Protein AF-A0A8D2J7S4-F1 (afdb_monomer_lite)

Radius of gyration: 33.05 Å; chains: 1; bounding box: 57×60×82 Å

pLDDT: mean 80.5, std 10.07, range [47.41, 94.69]

Secondary structure (DSSP, 8-state):
--TTHHHH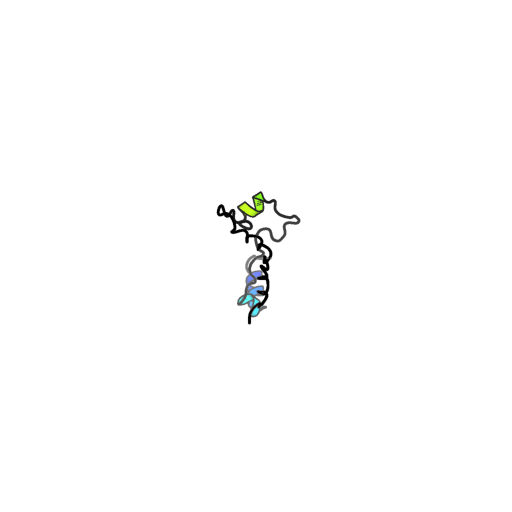HHHHH-HHHHH-PPPPPPTTTT-SSPPPHHHHHHTTSS----S---PPPPPPP-----PPPP-----

Sequence (75 aa):
FPEGERERKIATCSRHRSRYAPPDTPDNFWEVGFPSTQMCVERGYIKEDLSPCPRPKRRQPYNVMFSPKGKEQKT

Organism: Varanus komodoensis (NCBI:txid61221)

InterPro domains:
  IPR013882 DNA endonuclease activator Ctp1, C-terminal [PF08573] (9-38)
  IPR033316 DNA endonuclease RBBP8-like [PTHR15107] (6-40)

Foldseek 3Di:
DPPVPVVVCVCVVDPCCVVDPDDPDDPPNPPPDDDDPVVCVVVVVDDPDPDPDPDPPDDDPDDPPDDPDPPDDDD

Structure (mmCIF, N/CA/C/O backbone):
data_AF-A0A8D2J7S4-F1
#
_entry.id   AF-A0A8D2J7S4-F1
#
loop_
_atom_site.group_PDB
_atom_site.id
_atom_site.type_symbol
_atom_site.label_atom_id
_atom_site.label_alt_id
_atom_site.label_comp_id
_atom_site.label_asym_id
_atom_site.label_entity_id
_atom_site.label_seq_id
_atom_site.pdbx_PDB_ins_code
_atom_site.Cartn_x
_atom_site.Cartn_y
_atom_site.Cartn_z
_atom_site.occupancy
_atom_site.B_iso_or_equiv
_atom_site.auth_seq_id
_atom_site.auth_comp_id
_atom_site.auth_asym_id
_atom_site.auth_atom_id
_atom_site.pdbx_PDB_model_num
ATOM 1 N N . PHE A 1 1 ? 22.507 9.618 -22.285 1.00 55.59 1 PHE A N 1
ATOM 2 C CA . PHE A 1 1 ? 22.779 8.261 -22.801 1.00 55.59 1 PHE A CA 1
ATOM 3 C C . PHE A 1 1 ? 21.701 7.931 -23.818 1.00 55.59 1 PHE A C 1
ATOM 5 O O . PHE A 1 1 ? 20.549 8.188 -23.496 1.00 55.59 1 PHE A O 1
ATOM 12 N N . PRO A 1 2 ? 22.036 7.449 -25.024 1.00 71.75 2 PRO A N 1
ATOM 13 C CA . PRO A 1 2 ? 21.033 7.063 -26.016 1.00 71.75 2 PRO A CA 1
ATOM 14 C C . PRO A 1 2 ? 20.125 5.951 -25.464 1.00 71.75 2 PRO A C 1
ATOM 16 O O . PRO A 1 2 ? 20.604 5.002 -24.839 1.00 71.75 2 PRO A O 1
ATOM 19 N N . GLU A 1 3 ? 18.817 6.092 -25.680 1.00 59.78 3 GLU A N 1
ATOM 20 C CA . GLU A 1 3 ? 17.748 5.449 -24.895 1.00 59.78 3 GLU A CA 1
ATOM 21 C C . GLU A 1 3 ? 17.589 3.925 -25.092 1.00 59.78 3 GLU A C 1
ATOM 23 O O . GLU A 1 3 ? 16.771 3.308 -24.432 1.00 59.78 3 GLU A O 1
ATOM 28 N N . GLY A 1 4 ? 18.402 3.270 -25.929 1.00 71.19 4 GLY A N 1
ATOM 29 C CA . GLY A 1 4 ? 18.336 1.812 -26.152 1.00 71.19 4 GLY A CA 1
ATOM 30 C C . GLY A 1 4 ? 19.599 1.032 -25.777 1.00 71.19 4 GLY A C 1
ATOM 31 O O . GLY A 1 4 ? 19.587 -0.196 -25.688 1.00 71.19 4 GLY A O 1
ATOM 32 N N . GLU A 1 5 ? 20.725 1.712 -25.555 1.00 77.25 5 GLU A N 1
ATOM 33 C CA . GLU A 1 5 ? 22.004 1.030 -25.316 1.00 77.25 5 GLU A CA 1
ATOM 34 C C . GLU A 1 5 ? 22.123 0.518 -23.870 1.00 77.25 5 GLU A C 1
ATOM 36 O O . GLU A 1 5 ? 22.791 -0.486 -23.607 1.00 77.25 5 GLU A O 1
ATOM 41 N N . ARG A 1 6 ? 21.437 1.185 -22.929 1.00 74.44 6 ARG A N 1
ATOM 42 C CA . ARG A 1 6 ? 21.368 0.800 -21.513 1.00 74.44 6 ARG A CA 1
ATOM 43 C C . ARG A 1 6 ? 20.627 -0.527 -21.335 1.00 74.44 6 ARG A C 1
ATOM 45 O O . ARG A 1 6 ? 21.191 -1.429 -20.717 1.00 74.44 6 ARG A O 1
ATOM 52 N N . GLU A 1 7 ? 19.436 -0.670 -21.920 1.00 76.19 7 GLU A N 1
ATOM 53 C CA . GLU A 1 7 ? 18.646 -1.912 -21.893 1.00 76.19 7 GLU A CA 1
ATOM 54 C C . GLU A 1 7 ? 19.466 -3.104 -22.394 1.00 76.19 7 GLU A C 1
ATOM 56 O O . GLU A 1 7 ? 19.568 -4.136 -21.727 1.00 76.19 7 GLU A O 1
ATOM 61 N N . ARG A 1 8 ? 20.125 -2.941 -23.551 1.00 77.94 8 ARG A N 1
ATOM 62 C CA . ARG A 1 8 ? 20.927 -4.008 -24.165 1.00 77.94 8 ARG A CA 1
ATOM 63 C C . ARG A 1 8 ? 22.100 -4.426 -23.285 1.00 77.94 8 ARG A C 1
ATOM 65 O O . ARG A 1 8 ? 22.364 -5.623 -23.157 1.00 77.94 8 ARG A O 1
ATOM 72 N N . LYS A 1 9 ? 22.788 -3.467 -22.657 1.00 77.00 9 LYS A N 1
ATOM 73 C CA . LYS A 1 9 ? 23.885 -3.754 -21.721 1.00 77.00 9 LYS A CA 1
ATOM 74 C C . LYS A 1 9 ? 23.373 -4.492 -20.480 1.00 77.00 9 LYS A C 1
ATOM 76 O O . LYS A 1 9 ? 23.937 -5.523 -20.134 1.00 77.00 9 LYS A O 1
ATOM 81 N N . ILE A 1 10 ? 22.266 -4.058 -19.871 1.00 71.44 10 ILE A N 1
ATOM 82 C CA . ILE A 1 10 ? 21.679 -4.720 -18.689 1.00 71.44 10 ILE A CA 1
ATOM 83 C C . ILE A 1 10 ? 21.260 -6.164 -19.005 1.00 71.44 10 ILE A C 1
ATOM 85 O O . ILE A 1 10 ? 21.599 -7.079 -18.249 1.00 71.44 10 ILE A O 1
ATOM 89 N N . ALA A 1 11 ? 20.590 -6.378 -20.140 1.00 72.88 11 ALA A N 1
ATOM 90 C CA . ALA A 1 11 ? 20.145 -7.700 -20.575 1.00 72.88 11 ALA A CA 1
ATOM 91 C C . ALA A 1 11 ? 21.315 -8.660 -20.865 1.00 72.88 11 ALA A C 1
ATOM 93 O O . ALA A 1 11 ? 21.225 -9.856 -20.584 1.00 72.88 11 ALA A O 1
ATOM 94 N N . THR A 1 12 ? 22.425 -8.138 -21.398 1.00 76.88 12 THR A N 1
ATOM 95 C CA . THR A 1 12 ? 23.608 -8.940 -21.752 1.00 76.88 12 THR A CA 1
ATOM 96 C C . THR A 1 12 ? 24.485 -9.241 -20.532 1.00 76.88 12 THR A C 1
ATOM 98 O O . THR A 1 12 ? 25.034 -10.336 -20.422 1.00 76.88 12 THR A O 1
ATOM 101 N N . CYS A 1 13 ? 24.607 -8.298 -19.593 1.00 76.38 13 CYS A N 1
ATOM 102 C CA . CYS A 1 13 ? 25.519 -8.410 -18.453 1.00 76.38 13 CYS A CA 1
ATOM 103 C C . CYS A 1 13 ? 25.060 -9.401 -17.371 1.00 76.38 13 CYS A C 1
ATOM 105 O O . CYS A 1 13 ? 25.904 -9.976 -16.689 1.00 76.38 13 CYS A O 1
ATOM 107 N N . SER A 1 14 ? 23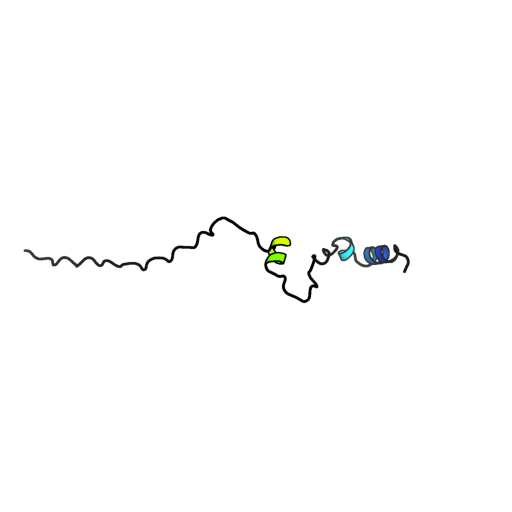.753 -9.617 -17.177 1.00 77.06 14 SER A N 1
ATOM 108 C CA . SER A 1 14 ? 23.253 -10.509 -16.122 1.00 77.06 14 SER A CA 1
ATOM 109 C C . SER A 1 14 ? 22.214 -11.491 -16.650 1.00 77.06 14 SER A C 1
ATOM 111 O O . SER A 1 14 ? 21.058 -11.144 -16.885 1.00 77.06 14 SER A O 1
ATOM 113 N N . ARG A 1 15 ? 22.615 -12.764 -16.745 1.00 80.25 15 ARG A N 1
ATOM 114 C CA . ARG A 1 15 ? 21.729 -13.884 -17.112 1.00 80.25 15 ARG A CA 1
ATOM 115 C C . ARG A 1 15 ? 20.545 -14.068 -16.160 1.00 80.25 15 ARG A C 1
ATOM 117 O O . ARG A 1 15 ? 19.533 -14.633 -16.560 1.00 80.25 15 ARG A O 1
ATOM 124 N N . HIS A 1 16 ? 20.687 -13.653 -14.902 1.00 84.12 16 HIS A N 1
ATOM 125 C CA . HIS A 1 16 ? 19.608 -13.739 -13.924 1.00 84.12 16 HIS A CA 1
ATOM 126 C C . HIS A 1 16 ? 18.598 -12.613 -14.136 1.00 84.12 16 HIS A C 1
ATOM 128 O O . HIS A 1 16 ? 17.419 -12.905 -14.280 1.00 84.12 16 HIS A O 1
ATOM 134 N N . ARG A 1 17 ? 19.053 -11.356 -14.264 1.00 79.06 17 ARG A N 1
ATOM 135 C CA . ARG A 1 17 ? 18.149 -10.214 -14.486 1.00 79.06 17 ARG A CA 1
ATOM 136 C C . ARG A 1 17 ? 17.418 -10.267 -15.828 1.00 79.06 17 ARG A C 1
ATOM 138 O O . ARG A 1 17 ? 16.307 -9.769 -15.911 1.00 79.06 17 ARG A O 1
ATOM 145 N N . SER A 1 18 ? 18.007 -10.882 -16.857 1.00 76.06 18 SER A N 1
ATOM 146 C CA . SER A 1 18 ? 17.330 -11.067 -18.149 1.00 76.06 18 SER A CA 1
ATOM 147 C C . SER A 1 18 ? 16.222 -12.121 -18.123 1.00 76.06 18 SER A C 1
ATOM 149 O O . SER A 1 18 ? 15.303 -12.052 -18.931 1.00 76.06 18 SER A O 1
ATOM 151 N N . ARG A 1 19 ? 16.301 -13.100 -17.212 1.00 82.50 19 ARG A N 1
ATOM 152 C CA . ARG A 1 19 ? 15.278 -14.147 -17.042 1.00 82.50 19 ARG A CA 1
ATOM 153 C C . ARG A 1 19 ? 14.266 -13.813 -15.953 1.00 82.50 19 ARG A C 1
ATOM 155 O O . ARG A 1 19 ? 13.118 -14.224 -16.044 1.00 82.50 19 ARG A O 1
ATOM 162 N N . TYR A 1 20 ? 14.709 -13.092 -14.934 1.00 85.50 20 TYR A N 1
ATOM 163 C CA . TYR A 1 20 ? 13.935 -12.725 -13.763 1.00 85.50 20 TYR A CA 1
ATOM 164 C C . TYR A 1 20 ? 14.106 -11.227 -13.551 1.00 85.50 20 TYR A C 1
ATOM 166 O O . TYR A 1 20 ? 15.005 -10.773 -12.835 1.00 85.50 20 TYR A O 1
ATOM 174 N N . ALA A 1 21 ? 13.258 -10.461 -14.234 1.00 83.06 21 ALA A N 1
ATOM 175 C CA . ALA A 1 21 ? 13.090 -9.058 -13.913 1.00 83.06 21 ALA A CA 1
ATOM 176 C C . ALA A 1 21 ? 12.464 -8.979 -12.511 1.00 83.06 21 ALA A C 1
ATOM 178 O O . ALA A 1 21 ? 11.473 -9.675 -12.259 1.00 83.06 21 ALA A O 1
ATOM 179 N N . PRO A 1 22 ? 13.041 -8.202 -11.577 1.00 85.75 22 PRO A N 1
ATOM 180 C CA . PRO A 1 22 ? 12.345 -7.928 -10.331 1.00 85.75 22 PRO A CA 1
ATOM 181 C C . PRO A 1 22 ? 11.005 -7.258 -10.666 1.00 85.75 22 PRO A C 1
ATOM 183 O O . PRO A 1 22 ? 10.952 -6.493 -11.633 1.00 85.75 22 PRO A O 1
ATOM 186 N N . PRO A 1 23 ? 9.933 -7.542 -9.909 1.00 88.06 23 PRO A N 1
ATOM 187 C CA . PRO A 1 23 ? 8.709 -6.776 -10.059 1.00 88.06 23 PRO A CA 1
ATOM 188 C C . PRO A 1 23 ? 9.022 -5.304 -9.805 1.00 88.06 23 PRO A C 1
ATOM 190 O O . PRO A 1 23 ? 9.907 -4.975 -9.004 1.00 88.06 23 PRO A O 1
ATOM 193 N N . ASP A 1 24 ? 8.293 -4.434 -10.488 1.00 88.62 24 ASP A N 1
ATOM 194 C CA . ASP A 1 24 ? 8.408 -3.009 -10.236 1.00 88.62 24 ASP A CA 1
ATOM 195 C C . ASP A 1 24 ? 8.074 -2.695 -8.778 1.00 88.62 24 ASP A C 1
ATOM 197 O O . ASP A 1 24 ? 7.373 -3.442 -8.083 1.00 88.62 24 ASP A O 1
ATOM 201 N N . THR A 1 25 ? 8.614 -1.577 -8.297 1.00 91.00 25 THR A N 1
ATOM 202 C CA . THR A 1 25 ? 8.262 -1.067 -6.975 1.00 91.00 25 THR A CA 1
ATOM 203 C C . THR A 1 25 ? 6.748 -0.862 -6.918 1.00 91.00 25 THR A C 1
ATOM 205 O O . THR A 1 25 ? 6.238 -0.121 -7.759 1.00 91.00 25 THR A O 1
ATOM 208 N N . PRO A 1 26 ? 6.035 -1.483 -5.960 1.00 90.62 26 PRO A N 1
ATOM 209 C CA . PRO A 1 26 ? 4.592 -1.327 -5.852 1.00 90.62 26 PRO A CA 1
ATOM 210 C C . PRO A 1 26 ? 4.189 0.138 -5.695 1.00 90.62 26 PRO A C 1
ATOM 212 O O . PRO A 1 26 ? 4.928 0.936 -5.106 1.00 90.62 26 PRO A O 1
ATOM 215 N N . ASP A 1 27 ? 2.987 0.466 -6.162 1.00 89.00 27 ASP A N 1
ATOM 216 C CA . ASP A 1 27 ? 2.431 1.804 -6.003 1.00 89.00 27 ASP A CA 1
ATOM 217 C C . ASP A 1 27 ? 2.460 2.227 -4.532 1.00 89.00 27 ASP A C 1
ATOM 219 O O . ASP A 1 27 ? 2.086 1.468 -3.633 1.00 89.00 27 ASP A O 1
ATOM 223 N N . ASN A 1 28 ? 2.881 3.471 -4.296 1.00 90.06 28 ASN A N 1
ATOM 224 C CA . ASN A 1 28 ? 2.929 4.109 -2.979 1.00 90.06 28 ASN A CA 1
ATOM 225 C C . ASN A 1 28 ? 3.960 3.527 -1.989 1.00 90.06 28 ASN A C 1
ATOM 227 O O . ASN A 1 28 ? 3.991 3.942 -0.833 1.00 90.06 28 ASN A O 1
ATOM 231 N N . PHE A 1 29 ? 4.838 2.610 -2.417 1.00 89.06 29 PHE A N 1
ATOM 232 C CA . PHE A 1 29 ? 5.831 1.979 -1.533 1.00 89.06 29 PHE A CA 1
ATOM 233 C C . PHE A 1 29 ? 6.793 2.981 -0.865 1.00 89.06 29 PHE A C 1
ATOM 235 O O . PHE A 1 29 ? 7.226 2.764 0.263 1.00 89.06 29 PHE A O 1
ATOM 242 N N . TRP A 1 30 ? 7.113 4.086 -1.547 1.00 92.25 30 TRP A N 1
ATOM 243 C CA . TRP A 1 30 ? 8.025 5.129 -1.056 1.00 92.25 30 TRP A CA 1
ATOM 244 C C . TRP A 1 30 ? 7.320 6.327 -0.402 1.00 92.25 30 TRP A C 1
ATOM 246 O O . TRP A 1 30 ? 7.957 7.352 -0.154 1.00 92.25 30 TRP A O 1
ATOM 256 N N . GLU A 1 31 ? 6.019 6.236 -0.122 1.00 92.88 31 GLU A N 1
ATOM 257 C CA . GLU A 1 31 ? 5.328 7.281 0.633 1.00 92.88 31 GLU A CA 1
ATOM 258 C C . GLU A 1 31 ? 5.827 7.310 2.086 1.00 92.88 31 GLU A C 1
ATOM 260 O O . GLU A 1 31 ? 5.873 6.298 2.777 1.00 92.88 31 GLU A O 1
ATOM 265 N N . VAL A 1 32 ? 6.204 8.495 2.569 1.00 89.75 32 VAL A N 1
ATOM 266 C CA . VAL A 1 32 ? 6.864 8.679 3.880 1.00 89.75 32 VAL A CA 1
ATOM 267 C C . VAL A 1 32 ? 5.859 8.674 5.052 1.00 89.75 32 VAL A C 1
ATOM 269 O O . VAL A 1 32 ? 6.225 8.892 6.203 1.00 89.75 32 VAL A O 1
ATOM 272 N N . GLY A 1 33 ? 4.577 8.406 4.794 1.00 90.56 33 GLY A N 1
ATOM 273 C CA . GLY A 1 33 ? 3.510 8.456 5.792 1.00 90.56 33 GLY A CA 1
ATOM 274 C C . GLY A 1 33 ? 2.571 7.261 5.715 1.00 90.56 33 GLY A C 1
ATOM 275 O O . GLY A 1 33 ? 2.485 6.576 4.699 1.00 90.56 33 GLY A O 1
ATOM 276 N N . PHE A 1 34 ? 1.836 7.024 6.802 1.00 90.75 34 PHE A N 1
ATOM 277 C CA . PHE A 1 34 ? 0.773 6.028 6.784 1.00 90.75 34 PHE A CA 1
ATOM 278 C C . PHE A 1 34 ? -0.430 6.555 5.996 1.00 90.75 34 PHE A C 1
ATOM 280 O O . PHE A 1 34 ? -0.840 7.701 6.208 1.00 90.75 34 PHE A O 1
ATOM 287 N N . PRO A 1 35 ? -1.025 5.733 5.118 1.00 94.38 35 PRO A N 1
ATOM 288 C CA . PRO A 1 35 ? -2.247 6.106 4.432 1.00 94.38 35 PRO A CA 1
ATOM 289 C C . PRO A 1 35 ? -3.391 6.350 5.425 1.00 94.38 35 PRO A C 1
ATOM 291 O O . PRO A 1 35 ? -3.497 5.677 6.453 1.00 94.38 35 PRO A O 1
ATOM 294 N N . SER A 1 36 ? -4.267 7.309 5.115 1.00 94.69 36 SER A N 1
ATOM 295 C CA . SER A 1 36 ? -5.497 7.502 5.888 1.00 94.69 36 SER A CA 1
ATOM 296 C C . SER A 1 36 ? -6.421 6.291 5.730 1.00 94.69 36 SER A C 1
ATOM 298 O O . SER A 1 36 ? -6.340 5.567 4.738 1.00 94.69 36 SER A O 1
ATOM 300 N N . THR A 1 37 ? -7.347 6.079 6.672 1.00 92.50 37 THR A N 1
ATOM 301 C CA . THR A 1 37 ? -8.335 4.990 6.572 1.00 92.50 37 THR A CA 1
ATOM 302 C C . THR A 1 37 ? -9.112 5.042 5.258 1.00 92.50 37 THR A C 1
ATOM 304 O O . THR A 1 37 ? -9.282 4.009 4.621 1.00 92.50 37 THR A O 1
ATOM 307 N N . GLN A 1 38 ? -9.520 6.238 4.817 1.00 93.88 38 GLN A N 1
ATOM 308 C CA . GLN A 1 38 ? -10.193 6.425 3.530 1.00 93.88 38 GLN A CA 1
ATOM 309 C C . GLN A 1 38 ? -9.300 5.974 2.365 1.00 93.88 38 GLN A C 1
ATOM 311 O O . GLN A 1 38 ? -9.733 5.205 1.514 1.00 93.88 38 GLN A O 1
ATOM 316 N N . MET A 1 39 ? -8.028 6.375 2.370 1.00 93.06 39 MET A N 1
ATOM 317 C CA . MET A 1 39 ? -7.090 6.013 1.310 1.00 93.06 39 MET A CA 1
ATOM 318 C C . MET A 1 39 ? -6.761 4.511 1.317 1.00 93.06 39 MET A C 1
ATOM 320 O O . MET A 1 39 ? -6.575 3.911 0.265 1.00 93.06 39 MET A O 1
ATOM 324 N N . CYS A 1 40 ? -6.745 3.867 2.487 1.00 92.44 40 CYS A N 1
ATOM 325 C CA . CYS A 1 40 ? -6.637 2.412 2.605 1.00 92.44 40 CYS A CA 1
ATOM 326 C C . CYS A 1 40 ? -7.832 1.675 1.989 1.00 92.44 40 CYS A C 1
ATOM 328 O O . CYS A 1 40 ? -7.641 0.596 1.430 1.00 92.44 40 CYS A O 1
ATOM 330 N N . VAL A 1 41 ? -9.046 2.223 2.095 1.00 92.50 41 VAL A N 1
ATOM 331 C CA . VAL A 1 41 ? -10.243 1.660 1.448 1.00 92.50 41 VAL A CA 1
ATOM 332 C C . VAL A 1 41 ? -10.155 1.846 -0.066 1.00 92.50 41 VAL A C 1
ATOM 334 O O . VAL A 1 41 ? -10.290 0.873 -0.802 1.00 92.50 41 VAL A O 1
ATOM 337 N N . GLU A 1 42 ? -9.837 3.057 -0.533 1.00 92.19 42 GLU A N 1
ATOM 338 C CA . GLU A 1 42 ? -9.684 3.368 -1.964 1.00 92.19 42 GLU A CA 1
ATOM 339 C C . GLU A 1 42 ? -8.602 2.506 -2.635 1.00 92.19 42 GLU A C 1
ATOM 341 O O . GLU A 1 42 ? -8.793 2.011 -3.744 1.00 92.19 42 GLU A O 1
ATOM 346 N N . ARG A 1 43 ? -7.485 2.259 -1.937 1.00 91.50 43 ARG A N 1
ATOM 347 C CA . ARG A 1 43 ? -6.395 1.374 -2.389 1.00 91.50 43 ARG A CA 1
ATOM 348 C C . ARG A 1 43 ? -6.710 -0.118 -2.230 1.00 91.50 43 ARG A C 1
ATOM 350 O O . ARG A 1 43 ? -5.912 -0.957 -2.641 1.00 91.50 43 ARG A O 1
ATOM 357 N N . GLY A 1 44 ? -7.840 -0.468 -1.615 1.00 90.06 44 GLY A N 1
ATOM 358 C CA . GLY A 1 44 ? -8.267 -1.851 -1.400 1.00 90.06 44 GLY A CA 1
ATOM 359 C C . GLY A 1 44 ? -7.502 -2.603 -0.304 1.00 90.06 44 GLY A C 1
ATOM 360 O O . GLY A 1 44 ? -7.621 -3.826 -0.210 1.00 90.06 44 GLY A O 1
ATOM 361 N N . TYR A 1 45 ? -6.732 -1.907 0.538 1.00 90.38 45 TYR A N 1
ATOM 362 C CA . TYR A 1 45 ? -6.078 -2.498 1.713 1.00 90.38 45 TYR A CA 1
ATOM 363 C C . TYR A 1 45 ? -7.098 -2.909 2.779 1.00 90.38 45 TYR A C 1
ATOM 365 O O . TYR A 1 45 ? -6.908 -3.912 3.467 1.00 90.38 45 TYR A O 1
ATOM 373 N N . ILE A 1 46 ? -8.187 -2.147 2.904 1.00 90.50 46 ILE A N 1
ATOM 374 C CA . ILE A 1 46 ? -9.310 -2.448 3.793 1.00 90.50 46 ILE A CA 1
ATOM 375 C C . ILE A 1 46 ? -10.503 -2.837 2.926 1.00 90.50 46 ILE A C 1
ATOM 377 O O . ILE A 1 46 ? -10.971 -2.049 2.110 1.00 90.50 46 ILE A O 1
ATOM 381 N N . LYS A 1 47 ? -11.010 -4.057 3.119 1.00 87.31 47 LYS A N 1
ATOM 382 C CA . LYS A 1 47 ? -12.284 -4.486 2.537 1.00 87.31 47 LYS A CA 1
ATOM 383 C C . LYS A 1 47 ? -13.397 -4.098 3.501 1.00 87.31 47 LYS A C 1
ATOM 385 O O . LYS A 1 47 ? -13.412 -4.581 4.632 1.00 87.31 47 LYS A O 1
ATOM 390 N N . GLU A 1 48 ? -14.312 -3.243 3.062 1.00 81.06 48 GLU A N 1
ATOM 391 C CA . GLU A 1 48 ? -15.534 -2.940 3.806 1.00 81.06 48 GLU A CA 1
ATOM 392 C C . GLU A 1 48 ? -16.483 -4.140 3.713 1.00 81.06 48 GLU A C 1
ATOM 394 O O . GLU A 1 48 ? -17.351 -4.222 2.847 1.00 81.06 48 GLU A O 1
ATOM 399 N N . ASP A 1 49 ? -16.262 -5.134 4.571 1.00 79.62 49 ASP A N 1
ATOM 400 C CA . ASP A 1 49 ? -17.190 -6.248 4.704 1.00 79.62 49 ASP A CA 1
ATOM 401 C C . ASP A 1 49 ? -18.402 -5.776 5.519 1.00 79.62 49 ASP A C 1
ATOM 403 O O . ASP A 1 49 ? -18.312 -5.523 6.722 1.00 79.62 49 ASP A O 1
ATOM 407 N N . LEU A 1 50 ? -19.538 -5.613 4.839 1.00 71.38 50 LEU A N 1
ATOM 408 C CA . LEU A 1 50 ? -20.816 -5.264 5.464 1.00 71.38 50 LEU A CA 1
ATOM 409 C C . LEU A 1 50 ? -21.380 -6.423 6.295 1.00 71.38 50 LEU A C 1
ATOM 411 O O . LEU A 1 50 ? -22.318 -6.224 7.072 1.00 71.38 50 LEU A O 1
ATOM 415 N N . SER A 1 51 ? -20.843 -7.638 6.133 1.00 78.56 51 SER A N 1
ATOM 416 C CA . SER A 1 51 ? -21.253 -8.761 6.956 1.00 78.56 51 SER A CA 1
ATOM 417 C C . SER A 1 51 ? -20.674 -8.607 8.368 1.00 78.56 51 SER A C 1
ATOM 419 O O . SER A 1 51 ? -19.477 -8.360 8.547 1.00 78.56 51 SER A O 1
ATOM 421 N N . PRO A 1 52 ? -21.499 -8.738 9.422 1.00 75.44 52 PRO A N 1
ATOM 422 C CA . PRO A 1 52 ? -20.984 -8.762 10.776 1.00 75.44 52 PRO A CA 1
ATOM 423 C C . PRO A 1 52 ? -20.003 -9.924 10.909 1.00 75.44 52 PRO A C 1
ATOM 425 O O . PRO A 1 52 ? -20.394 -11.089 10.814 1.00 75.44 52 PRO A O 1
ATOM 428 N N . CYS A 1 53 ? -18.732 -9.609 11.160 1.00 70.38 53 CYS A N 1
ATOM 429 C CA . CYS A 1 53 ? -17.732 -10.618 11.476 1.00 70.38 53 CYS A CA 1
ATOM 430 C C . CYS A 1 53 ? -18.281 -11.478 12.632 1.00 70.38 53 CYS A C 1
ATOM 432 O O . CYS A 1 53 ? -18.700 -10.900 13.649 1.00 70.38 53 CYS A O 1
ATOM 434 N N . PRO A 1 54 ? -18.356 -12.819 12.502 1.00 78.69 54 PRO A N 1
ATOM 435 C CA . PRO A 1 54 ? -18.944 -13.675 13.521 1.00 78.69 54 PRO A CA 1
ATOM 436 C C . PRO A 1 54 ? -18.058 -13.615 14.761 1.00 78.69 54 PRO A C 1
ATOM 438 O O . PRO A 1 54 ? -17.092 -14.359 14.910 1.00 78.69 54 PRO A O 1
ATOM 441 N N . ARG A 1 55 ? -18.359 -12.669 15.654 1.00 76.69 55 ARG A N 1
ATOM 442 C CA . ARG A 1 55 ? -17.586 -12.467 16.871 1.00 76.69 55 ARG A CA 1
ATOM 443 C C . ARG A 1 55 ? -17.749 -13.740 17.703 1.00 76.69 55 ARG A C 1
ATOM 445 O O . ARG A 1 55 ? -18.887 -14.070 18.056 1.00 76.69 55 ARG A O 1
ATOM 452 N N . PRO A 1 56 ? -16.667 -14.473 18.014 1.00 80.50 56 PRO A N 1
ATOM 453 C CA . PRO A 1 56 ? -16.789 -15.683 18.807 1.00 80.50 56 PRO A CA 1
ATOM 454 C C . PRO A 1 56 ? -17.442 -15.319 20.140 1.00 80.50 56 PRO A C 1
ATOM 456 O O . PRO A 1 56 ? -16.953 -14.456 20.875 1.00 80.50 56 PRO A O 1
ATOM 459 N N . LYS A 1 57 ? -18.594 -15.936 20.436 1.00 78.75 57 LYS A N 1
ATOM 460 C CA . LYS A 1 57 ? -19.269 -15.734 21.721 1.00 78.75 57 LYS A CA 1
ATOM 461 C C . LYS A 1 57 ? -18.305 -16.158 22.822 1.00 78.75 57 LYS A C 1
ATOM 463 O O . LYS A 1 57 ? -17.765 -17.265 22.785 1.00 78.75 57 LYS A O 1
ATOM 468 N N . ARG A 1 58 ? -18.106 -15.286 23.815 1.00 79.94 58 ARG A N 1
ATOM 469 C CA . ARG A 1 58 ? -17.358 -15.627 25.028 1.00 79.94 58 ARG A CA 1
ATOM 470 C C . ARG A 1 58 ? -17.965 -16.909 25.601 1.00 79.94 58 ARG A C 1
ATOM 472 O O . ARG A 1 58 ? -19.161 -16.935 25.893 1.00 79.94 58 ARG A O 1
ATOM 479 N N . ARG A 1 59 ? -17.163 -17.976 25.714 1.00 81.69 59 ARG A N 1
ATOM 480 C CA . ARG A 1 59 ? -17.626 -19.239 26.306 1.00 81.69 59 ARG A CA 1
ATOM 481 C C . ARG A 1 59 ? -18.128 -18.931 27.714 1.00 81.69 59 ARG A C 1
ATOM 483 O O . ARG A 1 59 ? -17.425 -18.279 28.488 1.00 81.69 59 ARG A O 1
ATOM 490 N N . GLN A 1 60 ? -19.350 -19.358 28.021 1.00 80.94 60 GLN A N 1
ATOM 491 C CA . GLN A 1 60 ? -19.822 -19.333 29.400 1.00 80.94 60 GLN A CA 1
ATOM 492 C C . GLN A 1 60 ? -18.901 -20.241 30.227 1.00 80.94 60 GLN A C 1
ATOM 494 O O . GLN A 1 60 ? -18.499 -21.298 29.725 1.00 80.9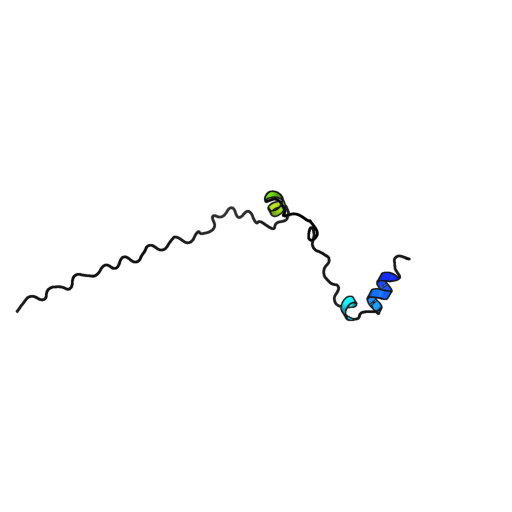4 60 GLN A O 1
ATOM 499 N N . PRO A 1 61 ? -18.518 -19.835 31.449 1.00 83.56 61 PRO A N 1
ATOM 500 C CA . PRO A 1 61 ? -17.780 -20.718 32.338 1.00 83.56 61 PRO A CA 1
ATOM 501 C C . PRO A 1 61 ? -18.587 -22.003 32.562 1.00 83.56 61 PRO A C 1
ATOM 503 O O . PRO A 1 61 ? -19.816 -21.975 32.638 1.00 83.56 61 PRO A O 1
ATOM 506 N N . TYR A 1 62 ? -17.890 -23.137 32.624 1.00 81.75 62 TYR A N 1
ATOM 507 C CA . TYR A 1 62 ? -18.518 -24.430 32.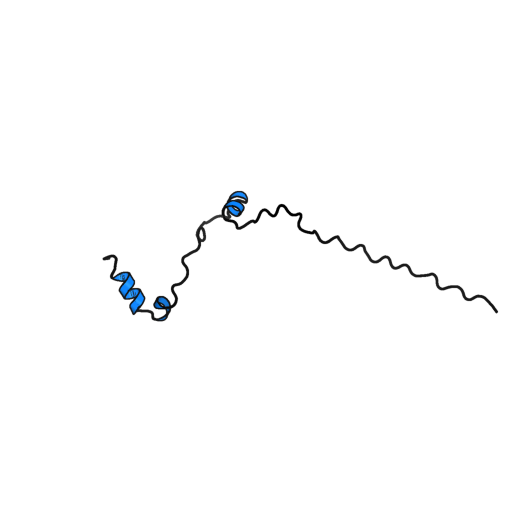871 1.00 81.75 62 TYR A CA 1
ATOM 508 C C . TYR A 1 62 ? -19.143 -24.428 34.269 1.00 81.75 62 TYR A C 1
ATOM 510 O O . TYR A 1 62 ? -18.432 -24.311 35.266 1.00 81.75 62 TYR A O 1
ATOM 518 N N . ASN A 1 63 ? -20.471 -24.530 34.337 1.00 79.75 63 ASN A N 1
ATOM 519 C CA . ASN A 1 63 ? -21.179 -24.641 35.603 1.00 79.75 63 ASN A CA 1
ATOM 520 C C . ASN A 1 63 ? -21.144 -26.109 36.045 1.00 79.75 63 ASN A C 1
ATOM 522 O O . ASN A 1 63 ? -21.936 -26.925 35.570 1.00 79.75 63 ASN A O 1
ATOM 526 N N . VAL A 1 64 ? -20.173 -26.465 36.891 1.00 79.88 64 VAL A N 1
ATOM 527 C CA . VAL A 1 64 ? -20.064 -27.823 37.434 1.00 79.88 64 VAL A CA 1
ATOM 528 C C . VAL A 1 64 ? -21.221 -28.043 38.409 1.00 79.88 64 VAL A C 1
ATOM 530 O O . VAL A 1 64 ? -21.151 -27.656 39.573 1.00 79.88 64 VAL A O 1
ATOM 533 N N . MET A 1 65 ? -22.289 -28.688 37.947 1.00 80.88 65 MET A N 1
ATOM 534 C CA . MET A 1 65 ? -23.353 -29.159 38.829 1.00 80.88 65 MET A CA 1
ATOM 535 C C . MET A 1 65 ? -22.912 -30.496 39.425 1.00 80.88 65 MET A C 1
ATOM 537 O O . MET A 1 65 ? -23.098 -31.553 38.824 1.00 80.88 65 MET A O 1
ATOM 541 N N . PHE A 1 66 ? -22.279 -30.461 40.596 1.00 78.94 66 PHE A N 1
ATOM 542 C CA . PHE A 1 66 ? -22.042 -31.679 41.363 1.00 78.94 66 PHE A CA 1
ATOM 543 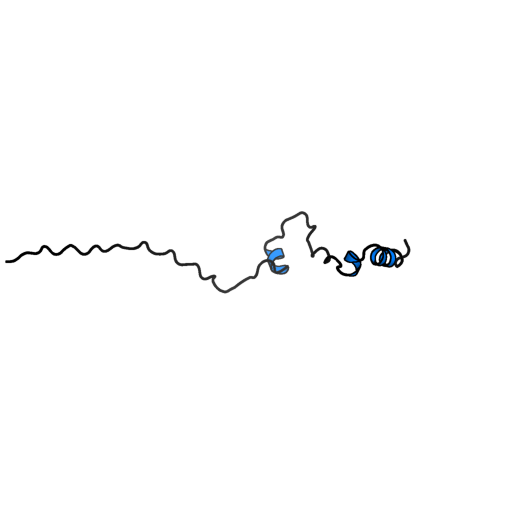C C . PHE A 1 66 ? -23.386 -32.194 41.888 1.00 78.94 66 PHE A C 1
ATOM 545 O O . PHE A 1 66 ? -24.020 -31.541 42.717 1.00 78.94 66 PHE A O 1
ATOM 552 N N . SER A 1 67 ? -23.830 -33.365 41.424 1.00 79.38 67 SER A N 1
ATOM 553 C CA . SER A 1 67 ? -24.955 -34.053 42.063 1.00 79.38 67 SER A CA 1
ATOM 554 C C . SER A 1 67 ? -24.594 -34.348 43.522 1.00 79.38 67 SER A C 1
ATOM 556 O O . SER A 1 67 ? -23.528 -34.926 43.769 1.00 79.38 67 SER A O 1
ATOM 558 N N . PRO A 1 68 ? -25.459 -34.002 44.494 1.00 75.38 68 PRO A N 1
ATOM 559 C CA . PRO A 1 68 ? -25.290 -34.462 45.860 1.00 75.38 68 PRO A CA 1
ATOM 560 C C . PRO A 1 68 ? -25.217 -35.987 45.839 1.00 75.38 68 PRO A C 1
ATOM 562 O O . PRO A 1 68 ? -26.114 -36.648 45.312 1.00 75.38 68 PRO A O 1
ATOM 565 N N . LYS A 1 69 ? -24.128 -36.551 46.369 1.00 71.19 69 LYS A N 1
ATOM 566 C CA . LYS A 1 69 ? -24.023 -37.993 46.596 1.00 71.19 69 LYS A CA 1
ATOM 567 C C . LYS A 1 69 ? -25.235 -38.398 47.436 1.00 71.19 69 LYS A C 1
ATOM 569 O O . LYS A 1 69 ? -25.413 -37.874 48.536 1.00 71.19 69 LYS A O 1
ATOM 574 N N . GLY A 1 70 ? -26.088 -39.263 46.885 1.00 67.31 70 GLY A N 1
ATOM 575 C CA . GLY A 1 70 ? -27.225 -39.813 47.611 1.00 67.31 70 GLY A CA 1
ATOM 576 C C . GLY A 1 70 ? -26.714 -40.408 48.915 1.00 67.31 70 GLY A C 1
ATOM 577 O O . GLY A 1 70 ? -25.764 -41.189 48.905 1.00 67.31 70 GLY A O 1
ATOM 578 N N . LYS A 1 71 ? -27.285 -39.984 50.044 1.00 65.25 71 LYS A N 1
ATOM 579 C CA . LYS A 1 71 ? -27.043 -40.682 51.300 1.00 65.25 71 LYS A CA 1
ATOM 580 C C . LYS A 1 71 ? -27.695 -42.047 51.154 1.00 65.25 71 LYS A C 1
ATOM 582 O O . LYS A 1 71 ? -28.919 -42.135 51.171 1.00 65.25 71 LYS A O 1
ATOM 587 N N . GLU A 1 72 ? -26.883 -43.079 50.958 1.00 66.88 72 GLU A N 1
ATOM 588 C CA . GLU A 1 72 ? -27.341 -44.451 51.114 1.00 66.88 72 GLU A CA 1
ATOM 589 C C . GLU A 1 72 ? -27.859 -44.591 52.547 1.00 66.88 72 GLU A C 1
ATOM 591 O O . GLU A 1 72 ? -27.123 -44.456 53.525 1.00 66.88 72 GLU A O 1
ATOM 596 N N . GLN A 1 73 ? -29.171 -44.756 52.663 1.00 63.28 73 GLN A N 1
ATOM 597 C CA . GLN A 1 73 ? -29.824 -45.241 53.862 1.00 63.28 73 GLN A CA 1
ATOM 598 C C . GLN A 1 73 ? -30.644 -46.461 53.462 1.00 63.28 73 GLN A C 1
ATOM 600 O O . GLN A 1 73 ? -31.387 -46.396 52.481 1.00 63.28 73 GLN A O 1
ATOM 605 N N . LYS A 1 74 ? -30.575 -47.475 54.333 1.00 52.88 74 LYS A N 1
ATOM 606 C CA . LYS A 1 74 ? -31.311 -48.752 54.374 1.00 52.88 74 LYS A CA 1
ATOM 607 C C . LYS A 1 74 ? -30.556 -49.904 53.698 1.00 52.88 74 LYS A C 1
ATOM 609 O O . LYS A 1 74 ? -30.124 -49.765 52.562 1.00 52.88 74 LYS A O 1
ATOM 614 N N . THR A 1 75 ? -30.329 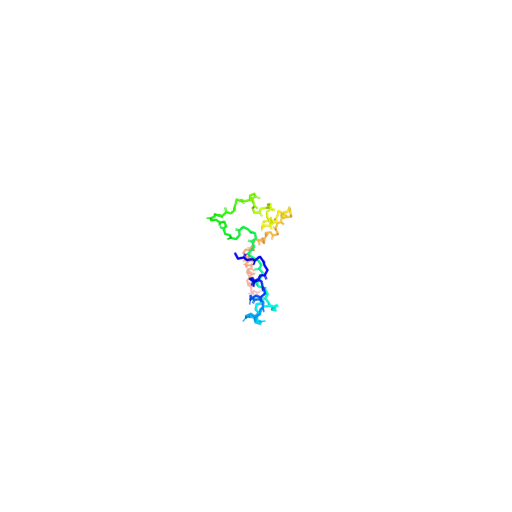-51.031 54.370 1.00 47.41 75 THR A N 1
ATOM 615 C CA . THR A 1 75 ? -31.126 -51.684 55.431 1.00 47.41 75 THR A CA 1
ATOM 616 C C . THR A 1 75 ? -30.251 -52.192 56.568 1.00 47.41 75 THR A C 1
ATOM 618 O O . THR A 1 75 ? -29.134 -52.663 56.269 1.00 47.41 75 THR A O 1
#